Protein AF-A0A358DCL0-F1 (afdb_monomer_lite)

Radius of gyration: 12.59 Å; chains: 1; bounding box: 25×32×30 Å

Structure (mmCIF, N/CA/C/O backbone):
data_AF-A0A358DCL0-F1
#
_entry.id   AF-A0A358DCL0-F1
#
loop_
_atom_site.group_PDB
_atom_site.id
_atom_site.type_symbol
_atom_site.label_atom_id
_atom_site.label_alt_id
_atom_site.label_comp_id
_atom_site.label_asym_id
_atom_site.label_entity_id
_atom_site.label_seq_id
_atom_site.pdbx_PDB_ins_code
_atom_site.Cartn_x
_atom_site.Cartn_y
_atom_site.Cartn_z
_atom_site.occupancy
_atom_site.B_iso_or_equiv
_atom_site.auth_seq_id
_atom_site.auth_comp_id
_atom_site.auth_asym_id
_atom_site.auth_atom_id
_atom_site.pdbx_PDB_model_num
ATOM 1 N N . ALA A 1 1 ? -13.871 4.874 8.624 1.00 83.81 1 ALA A N 1
ATOM 2 C CA . ALA A 1 1 ? -12.647 5.432 8.011 1.00 83.81 1 ALA A CA 1
ATOM 3 C C . ALA A 1 1 ? -11.501 4.431 8.181 1.00 83.81 1 ALA A C 1
ATOM 5 O O . ALA A 1 1 ? -11.576 3.629 9.107 1.00 83.81 1 ALA A O 1
ATOM 6 N N . GLY A 1 2 ? -10.510 4.417 7.286 1.00 94.25 2 GLY A N 1
ATOM 7 C CA . GLY A 1 2 ? -9.385 3.468 7.294 1.00 94.25 2 GLY A CA 1
ATOM 8 C C . GLY A 1 2 ? -8.129 4.079 6.673 1.00 94.25 2 GLY A C 1
ATOM 9 O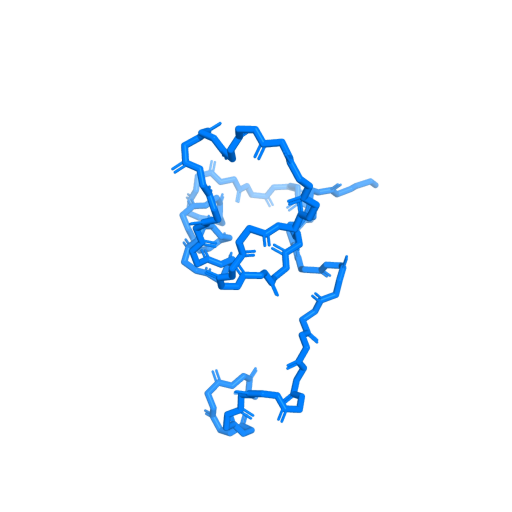 O . GLY A 1 2 ? -8.212 5.156 6.084 1.00 94.25 2 GLY A O 1
ATOM 10 N N . TRP A 1 3 ? -6.992 3.403 6.818 1.00 96.31 3 TRP A N 1
ATOM 11 C CA . TRP A 1 3 ? -5.731 3.775 6.185 1.00 96.31 3 TRP A CA 1
ATOM 12 C C . TRP A 1 3 ? -5.508 2.922 4.941 1.00 96.31 3 TRP A C 1
ATOM 14 O O . TRP A 1 3 ? -5.621 1.695 4.991 1.00 96.31 3 TRP A O 1
ATOM 24 N N . PHE A 1 4 ? -5.191 3.576 3.827 1.00 96.69 4 PHE A N 1
ATOM 25 C CA . PHE A 1 4 ? -5.003 2.905 2.552 1.00 96.69 4 PHE A CA 1
ATOM 26 C C . PHE A 1 4 ? -3.721 3.354 1.864 1.00 96.69 4 PHE A C 1
ATOM 28 O O . PHE A 1 4 ? -3.386 4.540 1.873 1.00 96.69 4 PHE A O 1
ATOM 35 N N . ARG A 1 5 ? -3.032 2.401 1.231 1.00 93.56 5 ARG A N 1
ATOM 36 C CA . ARG A 1 5 ? -1.778 2.627 0.503 1.00 93.56 5 ARG A CA 1
ATOM 37 C C . ARG A 1 5 ? -1.941 2.357 -0.987 1.00 93.56 5 ARG A C 1
ATOM 39 O O . ARG A 1 5 ? -2.547 1.363 -1.380 1.00 93.56 5 ARG A O 1
ATOM 46 N N . SER A 1 6 ? -1.355 3.214 -1.817 1.00 93.44 6 SER A N 1
ATOM 47 C CA . SER A 1 6 ? -1.173 2.929 -3.242 1.00 93.44 6 SER A CA 1
ATOM 48 C C . SER A 1 6 ? -0.149 1.807 -3.433 1.00 93.44 6 SER A C 1
ATOM 50 O O . SER A 1 6 ? 0.934 1.860 -2.851 1.00 93.44 6 SER A O 1
ATOM 52 N N . ASP A 1 7 ? -0.476 0.817 -4.260 1.00 94.56 7 ASP A N 1
ATOM 53 C CA . ASP A 1 7 ? 0.389 -0.331 -4.550 1.00 94.56 7 ASP A CA 1
ATOM 54 C C . ASP A 1 7 ? 1.202 -0.085 -5.829 1.00 94.56 7 ASP A C 1
ATOM 56 O O . ASP A 1 7 ? 0.837 -0.517 -6.923 1.00 94.56 7 ASP A O 1
ATOM 60 N N . HIS A 1 8 ? 2.289 0.675 -5.685 1.00 92.75 8 HIS A N 1
ATOM 61 C CA . HIS A 1 8 ? 3.222 0.970 -6.767 1.00 92.75 8 HIS A CA 1
ATOM 62 C C . HIS A 1 8 ? 4.610 0.432 -6.443 1.00 92.75 8 HIS A C 1
ATOM 64 O O . HIS A 1 8 ? 5.130 0.680 -5.361 1.00 92.75 8 HIS A O 1
ATOM 70 N N . TYR A 1 9 ? 5.233 -0.228 -7.420 1.00 9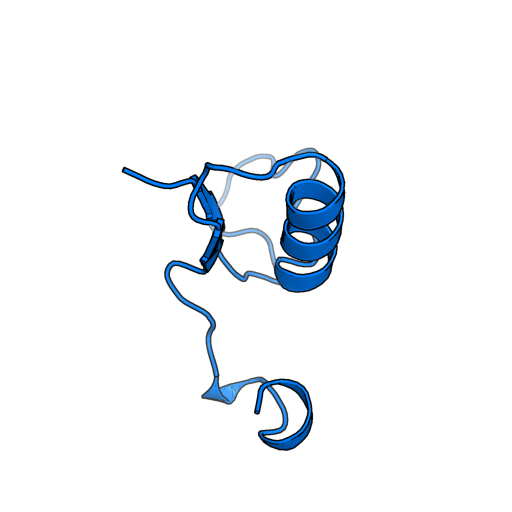0.56 9 TYR A N 1
ATOM 71 C CA . TYR A 1 9 ? 6.657 -0.569 -7.366 1.00 90.56 9 TYR A CA 1
ATOM 72 C C . TYR A 1 9 ? 7.566 0.552 -7.868 1.00 90.56 9 TYR A C 1
ATOM 74 O O . TYR A 1 9 ? 8.738 0.601 -7.510 1.00 90.56 9 TYR A O 1
ATOM 82 N N . LEU A 1 10 ? 7.033 1.455 -8.689 1.00 91.44 10 LEU A N 1
ATOM 83 C CA . LEU A 1 10 ? 7.774 2.560 -9.286 1.00 91.44 10 LEU A CA 1
ATOM 84 C C . LEU A 1 10 ? 7.222 3.894 -8.796 1.00 91.44 10 LEU A C 1
ATOM 86 O O . LEU A 1 10 ? 6.046 4.009 -8.448 1.00 91.44 10 LEU A O 1
ATOM 90 N N . ALA A 1 11 ? 8.089 4.903 -8.765 1.00 91.69 11 ALA A N 1
ATOM 91 C CA . ALA A 1 11 ? 7.666 6.268 -8.509 1.00 91.69 11 ALA A CA 1
ATOM 92 C C . ALA A 1 11 ? 6.675 6.725 -9.590 1.00 91.69 11 ALA A C 1
ATOM 94 O O . ALA A 1 11 ? 6.798 6.369 -10.762 1.00 91.69 11 ALA A O 1
ATOM 95 N N . MET A 1 12 ? 5.697 7.525 -9.177 1.00 88.94 12 MET A N 1
ATOM 96 C CA . MET A 1 12 ? 4.689 8.099 -10.061 1.00 88.94 12 MET A CA 1
ATOM 97 C C . MET A 1 12 ? 4.908 9.609 -10.159 1.00 88.94 12 MET A C 1
ATOM 99 O O . MET A 1 12 ? 5.058 10.279 -9.139 1.00 88.94 12 MET A O 1
ATOM 103 N N . GLY A 1 13 ? 4.868 10.147 -11.379 1.00 88.88 13 GLY A N 1
ATOM 104 C CA . GLY A 1 13 ? 5.080 11.573 -11.638 1.00 88.88 13 GLY A CA 1
ATOM 105 C C . GLY A 1 13 ? 6.558 11.975 -11.724 1.00 88.88 13 GLY A C 1
ATOM 106 O O . GLY A 1 13 ? 7.454 11.152 -11.578 1.00 88.88 13 GLY A O 1
ATOM 107 N N . ALA A 1 14 ? 6.803 13.255 -12.008 1.00 87.31 14 ALA A N 1
ATOM 108 C CA . ALA A 1 14 ? 8.136 13.794 -12.304 1.00 87.31 14 ALA A CA 1
ATOM 109 C C . ALA A 1 14 ? 8.858 14.418 -11.086 1.00 87.31 14 ALA A C 1
ATOM 111 O O . ALA A 1 14 ? 9.829 15.148 -11.262 1.00 87.31 14 ALA A O 1
ATOM 112 N N . GLY A 1 15 ? 8.365 14.189 -9.865 1.00 87.81 15 GLY A N 1
ATOM 113 C CA . GLY A 1 15 ? 8.926 14.761 -8.634 1.00 87.81 15 GLY A CA 1
ATOM 114 C C . GLY A 1 15 ? 9.993 13.885 -7.975 1.00 87.81 15 GLY A C 1
ATOM 115 O O . GLY A 1 15 ? 10.136 12.710 -8.312 1.00 87.81 15 GLY A O 1
ATOM 116 N N . ASP A 1 16 ? 10.705 14.457 -7.000 1.00 90.38 16 ASP A N 1
ATOM 117 C CA . ASP A 1 16 ? 11.588 13.697 -6.111 1.00 90.38 16 ASP A CA 1
ATOM 118 C C . ASP A 1 16 ? 10.748 12.686 -5.306 1.00 90.38 16 ASP A C 1
ATOM 120 O O . ASP A 1 16 ? 9.838 13.093 -4.575 1.00 90.38 16 ASP A O 1
ATOM 124 N N . PRO A 1 17 ? 10.988 11.371 -5.453 1.00 85.62 17 PRO A N 1
ATOM 125 C CA . PRO A 1 17 ? 10.120 10.366 -4.867 1.00 85.62 17 PRO A CA 1
ATOM 126 C C . PRO A 1 17 ? 10.383 10.121 -3.378 1.00 85.62 17 PRO A C 1
ATOM 128 O O . PRO A 1 17 ? 9.656 9.313 -2.799 1.00 85.62 17 PRO A O 1
ATOM 131 N N . LEU A 1 18 ? 11.417 10.730 -2.776 1.00 87.44 18 LEU A N 1
ATOM 132 C CA . LEU A 1 18 ? 11.971 10.304 -1.488 1.00 87.44 18 LEU A CA 1
ATOM 133 C C . LEU A 1 18 ? 10.912 10.095 -0.381 1.00 87.44 18 LEU A C 1
ATOM 135 O O . LEU A 1 18 ? 10.064 10.960 -0.153 1.00 87.44 18 LEU A O 1
ATOM 139 N N . PRO A 1 19 ? 10.968 8.954 0.344 1.00 87.50 19 PRO A N 1
ATOM 140 C CA . PRO A 1 19 ? 11.965 7.873 0.248 1.00 87.50 19 PRO A CA 1
ATOM 141 C C . PRO A 1 19 ? 11.749 6.891 -0.922 1.00 87.50 19 PRO A C 1
ATOM 143 O O . PRO A 1 19 ? 12.553 5.988 -1.122 1.00 87.50 19 PRO A O 1
ATOM 146 N N . GLY A 1 20 ? 10.684 7.058 -1.700 1.00 89.31 20 GLY A N 1
ATOM 147 C CA . GLY A 1 20 ? 10.292 6.178 -2.794 1.00 89.31 20 GLY A CA 1
ATOM 148 C C . GLY A 1 20 ? 9.117 5.263 -2.444 1.00 89.31 20 GLY A C 1
ATOM 149 O O . GLY A 1 20 ? 8.640 5.231 -1.304 1.00 89.31 20 GLY A O 1
ATOM 150 N N . PRO A 1 21 ? 8.595 4.527 -3.437 1.00 92.19 21 PRO A N 1
ATOM 151 C CA . PRO A 1 21 ? 7.625 3.469 -3.192 1.00 92.19 21 PRO A CA 1
ATOM 152 C C . PRO A 1 21 ? 8.213 2.369 -2.295 1.00 92.19 21 PRO A C 1
ATOM 154 O O . PRO A 1 21 ? 9.375 1.990 -2.417 1.00 92.19 21 PRO A O 1
ATOM 157 N N . THR A 1 22 ? 7.371 1.824 -1.423 1.00 92.50 22 THR A N 1
ATOM 158 C CA . THR A 1 22 ? 7.650 0.641 -0.600 1.00 92.50 22 THR A CA 1
ATOM 159 C C . THR A 1 22 ? 6.636 -0.438 -0.952 1.00 92.50 22 THR A C 1
ATOM 161 O O . THR A 1 22 ? 5.542 -0.121 -1.426 1.00 92.50 22 THR A O 1
ATOM 164 N N . ASP A 1 23 ? 6.961 -1.708 -0.700 1.00 94.19 23 ASP A N 1
ATOM 165 C CA . ASP A 1 23 ? 6.002 -2.790 -0.927 1.00 94.19 23 ASP A CA 1
ATOM 166 C C . ASP A 1 23 ? 4.750 -2.584 -0.052 1.00 94.19 23 ASP A C 1
ATOM 168 O O . ASP A 1 23 ? 4.826 -2.502 1.183 1.00 94.19 23 ASP A O 1
ATOM 172 N N . ALA A 1 24 ? 3.593 -2.437 -0.704 1.00 95.19 24 ALA A N 1
ATOM 173 C CA . ALA A 1 24 ? 2.359 -2.043 -0.033 1.00 95.19 24 ALA A CA 1
ATOM 174 C C . ALA A 1 24 ? 1.874 -3.115 0.949 1.00 95.19 24 ALA A C 1
ATOM 176 O O . ALA A 1 24 ? 1.466 -2.781 2.060 1.00 95.19 24 ALA A O 1
ATOM 177 N N . TRP A 1 25 ? 1.968 -4.394 0.578 1.00 94.75 25 TRP A N 1
ATOM 178 C CA . TRP A 1 25 ? 1.509 -5.508 1.409 1.00 94.75 25 TRP A CA 1
ATOM 179 C C . TRP A 1 25 ? 2.396 -5.716 2.633 1.00 94.75 25 TRP A C 1
ATOM 181 O O . TRP A 1 25 ? 1.881 -5.878 3.736 1.00 94.75 25 TRP A O 1
ATOM 191 N N . THR A 1 26 ? 3.714 -5.595 2.478 1.00 95.75 26 THR A N 1
ATOM 192 C CA . THR A 1 26 ? 4.658 -5.628 3.604 1.00 95.75 26 THR A CA 1
ATOM 193 C C . THR A 1 26 ? 4.416 -4.467 4.571 1.00 95.75 26 THR A C 1
ATOM 195 O O . THR A 1 26 ? 4.384 -4.658 5.786 1.00 95.75 26 THR A O 1
ATOM 198 N N . THR A 1 27 ? 4.176 -3.262 4.043 1.00 95.56 27 THR A N 1
ATOM 199 C CA . THR A 1 27 ? 3.851 -2.083 4.863 1.00 95.56 27 THR A CA 1
ATOM 200 C C . THR A 1 27 ? 2.558 -2.304 5.657 1.00 95.56 27 THR A C 1
ATOM 202 O O . THR A 1 27 ? 2.508 -2.045 6.859 1.00 95.56 27 THR A O 1
ATOM 205 N N . LEU A 1 28 ? 1.514 -2.822 5.001 1.00 96.81 28 LEU A N 1
ATOM 206 C CA . LEU A 1 28 ? 0.233 -3.130 5.637 1.00 96.81 28 LEU A CA 1
ATOM 207 C C . LEU A 1 28 ? 0.366 -4.225 6.700 1.00 96.81 28 LEU A C 1
ATOM 209 O O . LEU A 1 28 ? -0.246 -4.099 7.755 1.00 96.81 28 LEU A O 1
ATOM 213 N N . ALA A 1 29 ? 1.185 -5.253 6.466 1.00 97.44 29 ALA A N 1
ATOM 214 C CA . ALA A 1 29 ? 1.443 -6.309 7.444 1.00 97.44 29 ALA A CA 1
ATOM 215 C C . ALA A 1 29 ? 2.105 -5.763 8.721 1.00 97.44 29 ALA A C 1
ATOM 217 O O . ALA A 1 29 ? 1.693 -6.113 9.827 1.00 97.44 29 ALA A O 1
ATOM 218 N N . GLY A 1 30 ? 3.074 -4.851 8.581 1.00 97.75 30 GLY A N 1
ATOM 219 C CA . GLY A 1 30 ? 3.675 -4.155 9.723 1.00 97.75 30 GLY A CA 1
ATOM 220 C C . GLY A 1 30 ? 2.644 -3.343 10.511 1.00 97.75 30 GLY A C 1
ATOM 221 O O . GLY A 1 30 ? 2.553 -3.470 11.729 1.00 97.75 30 GLY A O 1
ATOM 222 N N . LEU A 1 31 ? 1.801 -2.570 9.819 1.00 97.44 31 LEU A N 1
ATOM 223 C CA . LEU A 1 31 ? 0.732 -1.799 10.463 1.00 97.44 31 LEU A CA 1
ATOM 224 C C . LEU A 1 31 ? -0.319 -2.690 11.137 1.00 97.44 31 LEU A C 1
ATOM 226 O O . LEU A 1 31 ? -0.810 -2.347 12.210 1.00 97.44 31 LEU A O 1
ATOM 230 N N . ALA A 1 32 ? -0.655 -3.831 10.537 1.00 98.12 32 ALA A N 1
ATOM 231 C CA . ALA A 1 32 ? -1.608 -4.783 11.100 1.00 98.12 32 ALA A CA 1
ATOM 232 C C . ALA A 1 32 ? -1.093 -5.407 12.404 1.00 98.12 32 ALA A C 1
ATOM 234 O O . ALA A 1 32 ? -1.884 -5.688 13.296 1.00 98.12 32 ALA A O 1
ATOM 235 N N . ARG A 1 33 ? 0.227 -5.585 12.547 1.00 98.38 33 ARG A N 1
ATOM 236 C CA . ARG A 1 33 ? 0.841 -6.050 13.800 1.00 98.38 33 ARG A CA 1
ATOM 237 C C . ARG A 1 33 ? 0.734 -5.013 14.920 1.00 98.38 33 A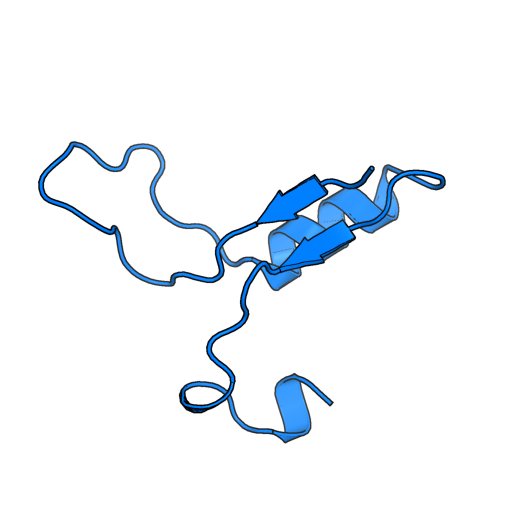RG A C 1
ATOM 239 O O . ARG A 1 33 ? 0.586 -5.393 16.075 1.0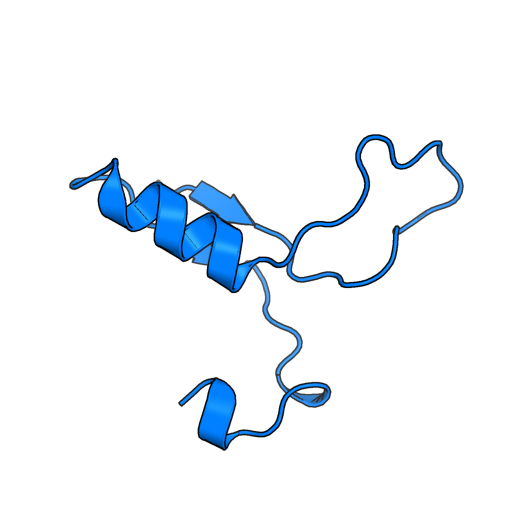0 98.38 33 ARG A O 1
ATOM 246 N N . GLU A 1 34 ? 0.843 -3.727 14.591 1.00 98.44 34 GLU A N 1
ATOM 247 C CA . GLU A 1 34 ? 0.861 -2.625 15.569 1.00 98.44 34 GLU A CA 1
ATOM 248 C C . GLU A 1 34 ? -0.528 -2.049 15.887 1.00 98.44 34 GLU 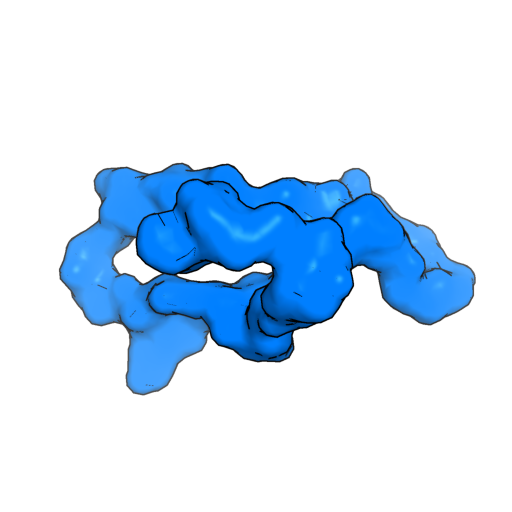A C 1
ATOM 250 O O . GLU A 1 34 ? -0.661 -1.211 16.780 1.00 98.44 34 GLU A O 1
ATOM 255 N N . THR A 1 35 ? -1.570 -2.427 15.140 1.00 97.88 35 THR A N 1
ATOM 256 C CA . THR A 1 35 ? -2.892 -1.796 15.249 1.00 97.88 35 THR A CA 1
ATOM 257 C C . THR A 1 35 ? -4.032 -2.807 15.207 1.00 97.88 35 THR A C 1
ATOM 259 O O . THR A 1 35 ? -4.005 -3.763 14.445 1.00 97.88 35 THR A O 1
ATOM 262 N N . GLU A 1 36 ? -5.081 -2.564 16.001 1.00 97.50 36 GLU A N 1
ATOM 263 C CA . GLU A 1 36 ? -6.191 -3.525 16.152 1.00 97.50 36 GLU A CA 1
ATOM 264 C C . GLU A 1 36 ? -7.546 -3.013 15.636 1.00 97.50 36 GLU A C 1
ATOM 266 O O . GLU A 1 36 ? -8.469 -3.792 15.413 1.00 97.50 36 GLU A O 1
ATOM 271 N N . ARG A 1 37 ? -7.712 -1.691 15.482 1.00 97.19 37 ARG A N 1
ATOM 272 C CA . ARG A 1 37 ? -9.031 -1.075 15.208 1.00 97.19 37 ARG A CA 1
ATOM 273 C C . ARG A 1 37 ? -9.138 -0.402 13.847 1.00 97.19 37 ARG A C 1
ATOM 275 O O . ARG A 1 37 ? -10.244 -0.253 13.325 1.00 97.19 37 ARG A O 1
ATOM 282 N N . VAL A 1 38 ? -8.024 0.072 13.296 1.00 97.25 38 VAL A N 1
ATOM 283 C CA . VAL A 1 38 ? -8.035 0.771 12.008 1.00 97.25 38 VAL A CA 1
ATOM 284 C C . VAL A 1 38 ? -8.178 -0.244 10.876 1.00 97.25 38 VAL A C 1
ATOM 286 O O . VAL A 1 38 ? -7.572 -1.309 10.895 1.00 97.25 38 VAL A O 1
ATOM 289 N N . ARG A 1 39 ? -8.998 0.081 9.874 1.00 97.75 39 ARG A N 1
ATOM 290 C CA . ARG A 1 39 ? -9.082 -0.721 8.648 1.00 97.75 39 ARG A CA 1
ATOM 291 C C . ARG A 1 39 ? -7.871 -0.418 7.779 1.00 97.75 39 ARG A C 1
ATOM 293 O O . ARG A 1 39 ? -7.594 0.757 7.547 1.00 97.75 39 ARG A O 1
ATOM 300 N N . LEU A 1 40 ? -7.210 -1.457 7.289 1.00 98.12 40 LEU A N 1
ATOM 301 C CA . LEU A 1 40 ? -6.020 -1.371 6.450 1.00 98.12 40 LEU A CA 1
ATOM 302 C C . LEU A 1 40 ? -6.321 -1.957 5.066 1.00 98.12 40 LEU A C 1
ATOM 304 O O . LEU A 1 40 ? -7.068 -2.930 4.960 1.00 98.12 40 LEU A O 1
ATOM 308 N N . GLY A 1 41 ? -5.752 -1.383 4.008 1.00 97.12 41 GLY A N 1
ATOM 309 C CA . GLY A 1 41 ? -5.873 -1.949 2.666 1.00 97.12 41 GLY A CA 1
ATOM 310 C C . GLY A 1 41 ? -5.094 -1.197 1.594 1.00 97.12 41 GLY A C 1
ATOM 311 O O . GLY A 1 41 ? -4.421 -0.200 1.858 1.00 97.12 41 GLY A O 1
ATOM 312 N N . THR A 1 42 ? -5.215 -1.667 0.356 1.00 96.19 42 THR A N 1
ATOM 313 C CA . THR A 1 42 ? -4.745 -0.946 -0.831 1.00 96.19 42 THR A CA 1
ATOM 314 C C . THR A 1 42 ? -5.912 -0.249 -1.529 1.00 96.19 42 THR A C 1
ATOM 316 O O . THR A 1 42 ? -7.057 -0.693 -1.440 1.00 96.19 42 THR A O 1
ATOM 319 N N . LEU A 1 43 ? -5.642 0.863 -2.211 1.00 93.12 43 LEU A N 1
ATOM 320 C CA . LEU A 1 43 ? -6.649 1.601 -2.989 1.00 93.12 43 LEU A CA 1
ATOM 321 C C . LEU A 1 43 ? -5.978 2.146 -4.258 1.00 93.12 43 LEU A C 1
ATOM 323 O O . LEU A 1 43 ? -5.664 3.326 -4.365 1.00 93.12 43 LEU A O 1
ATOM 327 N N . VAL A 1 44 ? -5.627 1.285 -5.213 1.00 93.69 44 VAL A N 1
ATOM 328 C CA . VAL A 1 44 ? -5.972 -0.148 -5.381 1.00 93.69 44 VAL A CA 1
ATOM 329 C C . VAL A 1 44 ? -4.711 -1.019 -5.493 1.00 93.69 44 VAL A C 1
ATOM 331 O O . VAL A 1 44 ? -3.620 -0.479 -5.671 1.00 93.69 44 VAL A O 1
ATOM 334 N N . SER A 1 45 ? -4.841 -2.351 -5.420 1.00 93.50 45 SER A N 1
ATOM 335 C CA . SER A 1 45 ? -3.771 -3.270 -5.847 1.00 93.50 45 SER A CA 1
ATOM 336 C C . SER A 1 45 ? -3.923 -3.582 -7.341 1.00 93.50 45 SER A C 1
ATOM 338 O O . SER A 1 45 ? -5.012 -3.986 -7.760 1.00 93.50 45 SER A O 1
ATOM 340 N N . PRO A 1 46 ? -2.884 -3.396 -8.176 1.00 93.00 46 PRO A N 1
ATOM 341 C CA . PRO A 1 46 ? -2.966 -3.657 -9.605 1.00 93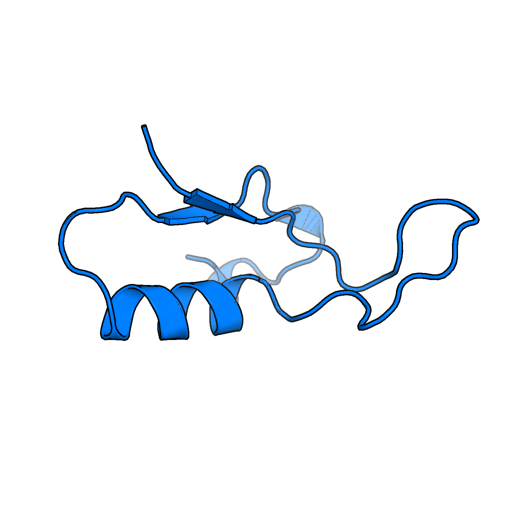.00 46 PRO A CA 1
ATOM 342 C C . PRO A 1 46 ? -2.792 -5.159 -9.869 1.00 93.00 46 PRO A C 1
ATOM 344 O O . PRO A 1 46 ? -1.735 -5.637 -10.282 1.00 93.00 46 PRO A O 1
ATOM 347 N N . VAL A 1 47 ? -3.860 -5.912 -9.601 1.00 93.00 47 VAL A N 1
ATOM 348 C CA . VAL A 1 47 ? -3.880 -7.385 -9.572 1.00 93.00 47 VAL A CA 1
ATOM 349 C C . VAL A 1 47 ? -3.398 -8.047 -10.867 1.00 93.00 47 VAL A C 1
ATOM 351 O O . VAL A 1 47 ? -2.907 -9.167 -10.834 1.00 93.00 47 VAL A O 1
ATOM 354 N N . THR A 1 48 ? -3.460 -7.345 -12.001 1.00 93.50 48 THR A N 1
ATOM 355 C CA . THR A 1 48 ? -2.974 -7.821 -13.305 1.00 93.50 48 THR A CA 1
ATOM 356 C C . THR A 1 48 ? -1.450 -7.946 -13.395 1.00 93.50 48 THR A C 1
ATOM 358 O O . THR A 1 48 ? -0.960 -8.594 -14.313 1.00 93.50 48 THR A O 1
ATOM 361 N N . PHE A 1 49 ? -0.693 -7.346 -12.469 1.00 90.88 49 PHE A N 1
ATOM 362 C CA . PHE A 1 49 ? 0.770 -7.476 -12.397 1.00 90.88 49 PHE A CA 1
ATOM 363 C C . PHE A 1 49 ? 1.243 -8.475 -11.332 1.00 90.88 49 PHE A C 1
ATOM 365 O O . PHE A 1 49 ? 2.447 -8.651 -11.154 1.00 90.88 49 PHE A O 1
ATOM 372 N N . ARG A 1 50 ? 0.326 -9.118 -10.599 1.00 89.25 50 ARG A N 1
ATOM 373 C CA . ARG A 1 50 ? 0.650 -10.076 -9.533 1.00 89.25 50 ARG A CA 1
ATOM 374 C C . ARG A 1 50 ? 0.166 -11.467 -9.933 1.00 89.25 50 ARG A C 1
ATOM 376 O O . ARG A 1 50 ? -0.903 -11.617 -10.517 1.00 89.25 50 ARG A O 1
ATOM 383 N N . HIS A 1 51 ? 0.940 -12.500 -9.604 1.00 91.94 51 HIS A N 1
ATOM 384 C CA . HIS A 1 51 ? 0.460 -13.870 -9.768 1.00 91.94 51 HIS A CA 1
ATOM 385 C C . HIS A 1 51 ? -0.756 -14.079 -8.844 1.00 91.94 51 HIS A C 1
ATOM 387 O O . HIS A 1 51 ? -0.633 -13.786 -7.652 1.00 91.94 51 HIS A O 1
ATOM 393 N N . PRO A 1 52 ? -1.899 -14.603 -9.328 1.00 87.31 52 PRO A N 1
ATOM 394 C CA . PRO A 1 52 ? -3.119 -14.703 -8.522 1.00 87.31 52 PRO A CA 1
ATOM 395 C C . PRO A 1 52 ? -2.909 -15.412 -7.180 1.00 87.31 52 PRO A C 1
ATOM 397 O O . PRO A 1 52 ? -3.361 -14.926 -6.152 1.00 87.31 52 PRO A O 1
ATOM 400 N N . GLY A 1 53 ? -2.132 -16.502 -7.170 1.00 90.25 53 GLY A N 1
ATOM 401 C CA . GLY A 1 53 ? -1.839 -17.270 -5.952 1.00 90.25 53 GLY A CA 1
ATOM 402 C C . GLY A 1 53 ? -0.989 -16.558 -4.889 1.00 90.25 53 GLY A C 1
ATOM 403 O O . GLY A 1 53 ? -0.835 -17.095 -3.804 1.00 90.25 53 GLY A O 1
ATOM 404 N N . ILE A 1 54 ? -0.418 -15.386 -5.182 1.00 86.75 54 ILE A N 1
ATOM 405 C CA . ILE A 1 54 ? 0.286 -14.568 -4.179 1.00 86.75 54 ILE A CA 1
ATOM 406 C C . ILE A 1 54 ? -0.682 -13.620 -3.458 1.00 86.75 54 ILE A C 1
ATOM 408 O O . ILE A 1 54 ? -0.398 -13.192 -2.344 1.00 86.75 54 ILE A O 1
ATOM 412 N N . LEU A 1 55 ? -1.803 -13.271 -4.094 1.00 84.50 55 LEU A N 1
ATOM 413 C CA . LEU A 1 55 ? -2.766 -12.306 -3.566 1.00 84.50 55 LEU A CA 1
ATOM 414 C C . LEU A 1 55 ? -4.008 -12.964 -2.935 1.00 84.50 55 LEU A C 1
ATOM 416 O O . LEU A 1 55 ? -4.669 -12.317 -2.125 1.00 84.50 55 LEU A O 1
ATOM 420 N N . ALA A 1 56 ? -4.342 -14.188 -3.356 1.00 76.75 56 ALA A N 1
ATOM 421 C CA . ALA A 1 56 ? -5.580 -14.893 -3.014 1.00 76.75 56 ALA A CA 1
ATOM 422 C C . ALA A 1 56 ? -5.555 -15.593 -1.648 1.00 76.75 56 ALA A C 1
ATOM 424 O O . ALA A 1 56 ? -4.490 -16.133 -1.274 1.00 76.75 56 ALA A O 1
#

Foldseek 3Di:
DADEDAQDPADDDDDDQVVHDDHQVVVQVVVVVVDDPHDYYYPPHPCVVDDVVVVD

Sequence (56 aa):
AGWFRSDHYLAMGAGDPLPGPTDAWTTLAGLARETERVRLGTLVSPVTFRHPGILA

pLDDT: mean 92.74, std 4.48, range [76.75, 98.44]

Secondary structure (DSSP, 8-state):
-EEEE---SS--SSS--TT----HHHHHHHHHHH-SSSEEEES---GGGS-HHHH-